Protein AF-A0A1H3PJU1-F1 (afdb_monomer_lite)

pLDDT: mean 71.52, std 22.77, range [28.31, 97.94]

InterPro domains:
  IPR006164 Ku70/Ku80, DNA-binding domain [PF02735] (8-105)
  IPR006164 Ku70/Ku80, DNA-binding domain [SM00559] (6-116)
  IPR009187 Non-homologous end joining protein Ku, prokaryotic type [PTHR41251] (8-106)
  IPR016194 SPOC-like, C-terminal domain superfamily [SSF100939] (8-105)

Secondary structure (DSSP, 8-state):
-PPPP-----B---S---SS--------EEEEEEEETTSS-GGGEEEEEEE---TTTHHHHHHHHHHHHHHTEEEEEEEEETTEEEEEEEEEETTEEEEEEEPPGGGSPPP--S-------------TT--S----------

Foldseek 3Di:
DDDDDPPQDADAPDVPPDDDQPDPPPWDKDFDDKDALPPDDPLFFDHKYWDDDDPVCPVVQQVVLVVCVVVNIKTWTWTDDRHDIFIWIWHRDPSTIMITTTDDPVPRDPPPPDDPPPPPPPDDDDDPPVPDDDDDDDDDDD

Radius of gyration: 30.76 Å; chains: 1; bounding box: 43×95×70 Å

Sequence (142 aa):
MGGPSSIGRILVLSEEDPAELSLPSSHTIEVAEFLPAGAVDPVLLDCSYVLQPQQVGLRAYCLLRDAMTDTGRIGLGRVTIRIRERLALLRPYGQGIGLATLLWPRRLPGPLARGAAGTDRRETRRPAWRRAGVAHRGDGRS

Organism: NCBI:txid418495

Structure (mmCIF, N/CA/C/O backbone):
data_AF-A0A1H3PJU1-F1
#
_entry.id   AF-A0A1H3PJU1-F1
#
loop_
_atom_site.group_PDB
_atom_site.id
_atom_site.type_symbol
_atom_site.label_atom_id
_atom_site.label_alt_id
_atom_site.label_comp_id
_atom_site.label_asym_id
_atom_site.label_entity_id
_atom_site.label_seq_id
_atom_site.pdbx_PDB_ins_code
_atom_site.Cartn_x
_atom_site.Cartn_y
_atom_site.Cartn_z
_atom_site.occupancy
_atom_site.B_iso_or_equiv
_atom_site.auth_seq_id
_atom_site.auth_comp_id
_atom_site.auth_asym_id
_atom_site.auth_atom_id
_atom_site.pdbx_PDB_model_num
ATOM 1 N N . MET A 1 1 ? 17.007 -27.574 -16.418 1.00 39.91 1 MET A N 1
ATOM 2 C CA . MET A 1 1 ? 17.285 -27.588 -14.969 1.00 3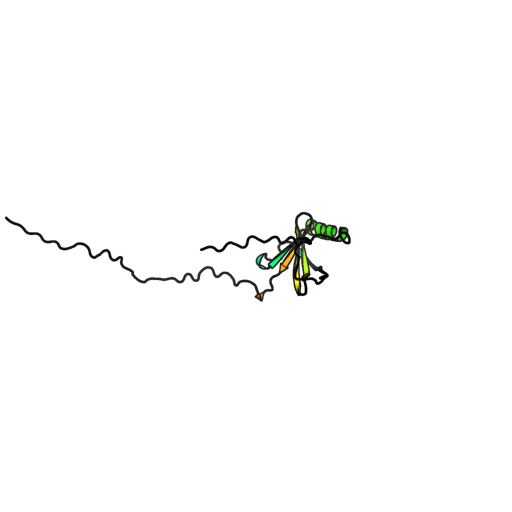9.91 1 MET A CA 1
ATOM 3 C C . MET A 1 1 ? 16.685 -26.311 -14.402 1.00 39.91 1 MET A C 1
ATOM 5 O O . MET A 1 1 ? 17.205 -25.242 -14.687 1.00 39.91 1 MET A O 1
ATOM 9 N N . GLY A 1 2 ? 15.496 -26.400 -13.798 1.00 41.56 2 GLY A N 1
ATOM 10 C CA . GLY A 1 2 ? 14.751 -25.237 -13.310 1.00 41.56 2 GLY A CA 1
ATOM 11 C C . GLY A 1 2 ? 15.364 -24.725 -12.012 1.00 41.56 2 GLY A C 1
ATOM 12 O O . GLY A 1 2 ? 15.436 -25.474 -11.043 1.00 41.56 2 GLY A O 1
ATOM 13 N N . GLY A 1 3 ? 15.843 -23.481 -12.014 1.00 41.75 3 GLY A N 1
ATOM 14 C CA . GLY A 1 3 ? 16.192 -22.783 -10.778 1.00 41.75 3 GLY A CA 1
ATOM 15 C C . GLY A 1 3 ? 14.918 -22.496 -9.979 1.00 41.75 3 GLY A C 1
ATOM 16 O O . GLY A 1 3 ? 13.868 -22.292 -10.597 1.00 41.75 3 GLY A O 1
ATOM 17 N N . PRO A 1 4 ? 14.967 -22.517 -8.638 1.00 47.12 4 PRO A N 1
ATOM 18 C CA . PRO A 1 4 ? 13.782 -22.291 -7.829 1.00 47.12 4 PRO A CA 1
ATOM 19 C C . PRO A 1 4 ? 13.227 -20.900 -8.136 1.00 47.12 4 PRO A C 1
ATOM 21 O O . PRO A 1 4 ? 13.914 -19.891 -7.978 1.00 47.12 4 PRO A O 1
ATOM 24 N N . SER A 1 5 ? 11.983 -20.873 -8.617 1.00 49.28 5 SER A N 1
ATOM 25 C CA . SER A 1 5 ? 11.164 -19.672 -8.697 1.00 49.28 5 SER A CA 1
ATOM 26 C C . SER A 1 5 ? 11.236 -18.952 -7.361 1.00 49.28 5 SER A C 1
ATOM 28 O O . SER A 1 5 ? 11.011 -19.560 -6.316 1.00 49.28 5 SER A O 1
ATOM 30 N N . SER A 1 6 ? 11.578 -17.670 -7.408 1.00 36.69 6 SER A N 1
ATOM 31 C CA . SER A 1 6 ? 11.626 -16.776 -6.263 1.00 36.69 6 SER A CA 1
ATOM 32 C C . SER A 1 6 ? 10.256 -16.763 -5.589 1.00 36.69 6 SER A C 1
ATOM 34 O O . SER A 1 6 ? 9.352 -16.034 -5.992 1.00 36.69 6 SER A O 1
ATOM 36 N N . ILE A 1 7 ? 10.084 -17.617 -4.583 1.00 40.53 7 ILE A N 1
ATOM 37 C CA . ILE A 1 7 ? 8.970 -17.552 -3.649 1.00 40.53 7 ILE A CA 1
ATOM 38 C C . ILE A 1 7 ? 9.058 -16.160 -3.028 1.00 40.53 7 ILE A C 1
ATOM 40 O O . ILE A 1 7 ? 10.101 -15.795 -2.481 1.00 40.53 7 ILE A O 1
ATOM 44 N N . GLY A 1 8 ? 8.001 -15.362 -3.198 1.00 32.88 8 GLY A N 1
ATOM 45 C CA . GLY A 1 8 ? 7.929 -13.992 -2.704 1.00 32.88 8 GLY A CA 1
ATOM 46 C C . GLY A 1 8 ? 8.313 -13.953 -1.231 1.00 32.88 8 GLY A C 1
ATOM 47 O O . GLY A 1 8 ? 7.584 -14.446 -0.373 1.00 32.88 8 GLY A O 1
ATOM 48 N N . ARG A 1 9 ? 9.499 -13.416 -0.945 1.00 28.31 9 ARG A N 1
ATOM 49 C CA . ARG A 1 9 ? 10.012 -13.293 0.413 1.00 28.31 9 ARG A CA 1
ATOM 50 C C . ARG A 1 9 ? 9.227 -12.176 1.089 1.00 28.31 9 ARG A C 1
ATOM 52 O O . ARG A 1 9 ? 9.454 -11.002 0.810 1.00 28.31 9 ARG A O 1
ATOM 59 N N . ILE A 1 10 ? 8.280 -12.550 1.944 1.00 35.44 10 ILE A N 1
ATOM 60 C CA . ILE A 1 10 ? 7.573 -11.611 2.814 1.00 35.44 10 ILE A CA 1
ATOM 61 C C . ILE A 1 10 ? 8.572 -11.189 3.897 1.00 35.44 10 ILE A C 1
ATOM 63 O O . ILE A 1 10 ? 8.837 -11.933 4.836 1.00 35.44 10 ILE A O 1
ATOM 67 N N . LEU A 1 11 ? 9.181 -10.016 3.721 1.00 36.03 11 LEU A N 1
ATOM 68 C CA . LEU A 1 11 ? 9.981 -9.353 4.745 1.00 36.03 11 LEU A CA 1
ATOM 69 C C . LEU A 1 11 ? 9.031 -8.543 5.629 1.00 36.03 11 LEU A C 1
ATOM 71 O O . LEU A 1 11 ? 8.662 -7.416 5.300 1.00 36.03 11 LEU A O 1
ATOM 75 N N . VAL A 1 12 ? 8.610 -9.140 6.742 1.00 42.72 12 VAL A N 1
ATOM 76 C CA . VAL A 1 12 ? 8.050 -8.378 7.859 1.00 42.72 12 VAL A CA 1
ATOM 77 C C . VAL A 1 12 ? 9.242 -7.729 8.551 1.00 42.72 12 VAL A C 1
ATOM 79 O O . VAL A 1 12 ? 10.034 -8.419 9.185 1.00 42.72 12 VAL A O 1
ATOM 82 N N . LEU A 1 13 ? 9.420 -6.420 8.372 1.00 42.41 13 LEU A N 1
ATOM 83 C CA . LEU A 1 13 ? 10.366 -5.657 9.183 1.00 42.41 13 LEU A CA 1
ATOM 84 C C . LEU A 1 13 ? 9.735 -5.494 10.572 1.00 42.41 13 LEU A C 1
ATOM 86 O O . LEU A 1 13 ? 9.053 -4.510 10.838 1.00 42.41 13 LEU A O 1
ATOM 90 N N . SER A 1 14 ? 9.886 -6.512 11.416 1.00 37.69 14 SER A N 1
ATOM 91 C CA . SER A 1 14 ? 9.784 -6.352 12.866 1.00 37.69 14 SER A CA 1
ATOM 92 C C . SER A 1 14 ? 11.130 -5.852 13.390 1.00 37.69 14 SER A C 1
ATOM 94 O O . SER A 1 14 ? 12.155 -6.087 12.751 1.00 37.69 14 SER A O 1
ATOM 96 N N . GLU A 1 15 ? 11.110 -5.149 14.522 1.00 47.47 15 GLU A N 1
ATOM 97 C CA . GLU A 1 15 ? 12.226 -4.475 15.218 1.00 47.47 15 GLU A CA 1
ATOM 98 C C . GLU A 1 15 ? 13.381 -5.410 15.668 1.00 47.47 15 GLU A C 1
ATOM 100 O O . GLU A 1 15 ? 14.019 -5.170 16.686 1.00 47.47 15 GLU A O 1
ATOM 105 N N . GLU A 1 16 ? 13.657 -6.502 14.955 1.00 39.06 16 GLU A N 1
ATOM 106 C CA . GLU A 1 16 ? 14.628 -7.535 15.329 1.00 39.06 16 GLU A CA 1
ATOM 107 C C . GLU A 1 16 ? 15.469 -8.021 14.133 1.00 39.06 16 GLU A C 1
ATOM 109 O O . GLU A 1 16 ? 15.779 -9.205 14.027 1.00 39.06 16 GLU A O 1
ATOM 114 N N . ASP A 1 17 ? 15.879 -7.119 13.234 1.00 39.50 17 ASP A N 1
ATOM 115 C CA . ASP A 1 17 ? 16.999 -7.385 12.311 1.00 39.50 17 ASP A CA 1
ATOM 116 C C . ASP A 1 17 ? 18.224 -6.562 12.763 1.00 39.50 17 ASP A C 1
ATOM 118 O O . ASP A 1 17 ? 18.368 -5.391 12.387 1.00 39.50 17 ASP A O 1
ATOM 122 N N . PRO A 1 18 ? 19.060 -7.098 13.676 1.00 45.66 18 PRO A N 1
ATOM 123 C CA . PRO A 1 18 ? 20.145 -6.350 14.281 1.00 45.66 18 PRO A CA 1
ATOM 124 C C . PRO A 1 18 ? 21.392 -6.355 13.387 1.00 45.66 18 PRO A C 1
ATOM 126 O O . PRO A 1 18 ? 21.747 -7.358 12.776 1.00 45.66 18 PRO A O 1
ATOM 129 N N . ALA A 1 19 ? 22.111 -5.231 13.437 1.00 39.38 19 ALA A N 1
ATOM 130 C CA . ALA A 1 19 ? 23.511 -5.060 13.037 1.00 39.38 19 ALA A CA 1
ATOM 131 C C . ALA A 1 19 ? 23.820 -4.904 11.534 1.00 39.38 19 ALA A C 1
ATOM 133 O O . ALA A 1 19 ? 24.470 -5.758 10.952 1.00 39.38 19 ALA A O 1
ATOM 134 N N . GLU A 1 20 ? 23.462 -3.751 10.942 1.00 36.69 20 GLU A N 1
ATOM 135 C CA . GLU A 1 20 ? 24.465 -2.900 10.242 1.00 36.69 20 GLU A CA 1
ATOM 136 C C . GLU A 1 20 ? 23.961 -1.532 9.742 1.00 36.69 20 GLU A C 1
ATOM 138 O O . GLU A 1 20 ? 24.653 -0.863 8.979 1.00 36.69 20 GLU A O 1
ATOM 143 N N . LEU A 1 21 ? 22.762 -1.065 10.105 1.00 38.41 21 LEU A N 1
ATOM 144 C CA . LEU A 1 21 ? 22.217 0.167 9.515 1.00 38.41 21 LEU A CA 1
ATOM 145 C C . LEU A 1 21 ? 21.551 1.058 10.556 1.00 38.41 21 LEU A C 1
ATOM 147 O O . LEU A 1 21 ? 20.386 1.428 10.440 1.00 38.41 21 LEU A O 1
ATOM 151 N N . SER A 1 22 ? 22.334 1.418 11.569 1.00 36.19 22 SER A N 1
ATOM 152 C CA . SER A 1 22 ? 21.998 2.461 12.536 1.00 36.19 22 SER A CA 1
ATOM 153 C C . SER A 1 22 ? 22.035 3.838 11.873 1.00 36.19 22 SER A C 1
ATOM 155 O O . SER A 1 22 ? 22.962 4.621 12.056 1.00 36.19 22 SER A O 1
ATOM 157 N N . LEU A 1 23 ? 21.000 4.147 11.104 1.00 39.88 23 LEU A N 1
ATOM 158 C CA . LEU A 1 23 ? 20.495 5.505 10.992 1.00 39.88 23 LEU A CA 1
ATOM 159 C C . LEU A 1 23 ? 19.011 5.419 11.341 1.00 39.88 23 LEU A C 1
ATOM 161 O O . LEU A 1 23 ? 18.326 4.576 10.759 1.00 39.88 23 LEU A O 1
ATOM 165 N N . PRO A 1 24 ? 18.489 6.251 12.258 1.00 37.97 24 PRO A N 1
ATOM 166 C CA . PRO A 1 24 ? 17.052 6.408 12.410 1.00 37.97 24 PRO A CA 1
ATOM 167 C C . PRO A 1 24 ? 16.533 7.025 11.109 1.00 37.97 24 PRO A C 1
ATOM 169 O O . PRO A 1 24 ? 16.464 8.243 10.959 1.00 37.97 24 PRO A O 1
ATOM 172 N N . SER A 1 25 ? 16.258 6.203 10.098 1.00 47.03 25 SER A N 1
ATOM 173 C CA . SER A 1 25 ? 15.688 6.708 8.864 1.00 47.03 25 SER A CA 1
ATOM 174 C C . SER A 1 25 ? 14.237 7.031 9.167 1.00 47.03 25 SER A C 1
ATOM 176 O O . SER A 1 25 ? 13.417 6.135 9.370 1.00 47.03 25 SER A O 1
ATOM 178 N N . SER A 1 26 ? 13.928 8.324 9.225 1.00 51.28 26 SER A N 1
ATOM 179 C CA . SER A 1 26 ? 12.559 8.805 9.094 1.00 51.28 26 SER A CA 1
ATOM 180 C C . SER A 1 26 ? 12.022 8.260 7.771 1.00 51.28 26 SER A C 1
ATOM 182 O O . SER A 1 26 ? 12.375 8.747 6.697 1.00 51.28 26 SER A O 1
ATOM 184 N N . HIS A 1 27 ? 11.241 7.184 7.838 1.00 65.69 27 HIS A N 1
ATOM 185 C CA . HIS A 1 27 ? 10.625 6.568 6.670 1.00 65.69 27 HIS A CA 1
ATOM 186 C C . HIS A 1 27 ? 9.389 7.389 6.305 1.00 65.69 27 HIS A C 1
ATOM 188 O O . HIS A 1 27 ? 8.263 7.045 6.658 1.00 65.69 27 HIS A O 1
ATOM 194 N N . THR A 1 28 ? 9.607 8.522 5.642 1.00 75.06 28 THR A N 1
ATOM 195 C CA . THR A 1 28 ? 8.514 9.350 5.133 1.00 75.06 28 THR A CA 1
ATOM 196 C C . THR A 1 28 ? 7.927 8.696 3.888 1.00 75.06 28 THR A C 1
ATOM 198 O O . THR A 1 28 ? 8.656 8.333 2.960 1.00 75.06 28 THR A O 1
ATOM 201 N N . ILE A 1 29 ? 6.602 8.555 3.880 1.00 88.19 29 ILE A N 1
ATOM 202 C CA . ILE A 1 29 ? 5.823 8.145 2.715 1.00 88.19 29 ILE A CA 1
ATOM 203 C C . ILE A 1 29 ? 5.006 9.355 2.275 1.00 88.19 29 ILE A C 1
ATOM 205 O O . ILE A 1 29 ? 4.198 9.874 3.043 1.00 88.19 29 ILE A O 1
ATOM 209 N N . GLU A 1 30 ? 5.216 9.792 1.041 1.00 91.12 30 GLU A N 1
ATOM 210 C CA . GLU A 1 30 ? 4.446 10.861 0.413 1.00 91.12 30 GLU A CA 1
ATOM 211 C C . GLU A 1 30 ? 3.516 10.241 -0.631 1.00 91.12 30 GLU A C 1
ATOM 213 O O . GLU A 1 30 ? 3.982 9.596 -1.570 1.00 91.12 30 GLU A O 1
ATOM 218 N N . VAL A 1 31 ? 2.203 10.417 -0.468 1.00 94.50 31 VAL A N 1
ATOM 219 C CA . VAL A 1 31 ? 1.208 9.957 -1.447 1.00 94.50 31 VAL A CA 1
ATOM 220 C C . VAL A 1 31 ? 0.964 11.074 -2.451 1.00 94.50 31 VAL A C 1
ATOM 222 O O . VAL A 1 31 ? 0.540 12.159 -2.068 1.00 94.50 31 VAL A O 1
ATOM 225 N N . ALA A 1 32 ? 1.226 10.802 -3.726 1.00 94.75 32 ALA A N 1
ATOM 226 C CA . ALA A 1 32 ? 1.044 11.762 -4.807 1.00 94.75 32 ALA A CA 1
ATOM 227 C C . ALA A 1 32 ? -0.364 11.678 -5.414 1.00 94.75 32 ALA A C 1
ATOM 229 O O . ALA A 1 32 ? -0.990 12.705 -5.660 1.00 94.75 32 ALA A O 1
ATOM 230 N N . GLU A 1 33 ? -0.873 10.465 -5.649 1.00 95.88 33 GLU A N 1
ATOM 231 C CA . GLU A 1 33 ? -2.170 10.252 -6.303 1.00 95.88 33 GLU A CA 1
ATOM 232 C C . GLU A 1 33 ? -2.801 8.914 -5.893 1.00 95.88 33 GLU A C 1
ATOM 234 O O . GLU A 1 33 ? -2.102 7.994 -5.469 1.00 95.88 33 GLU A O 1
ATOM 239 N N . PHE A 1 34 ? -4.121 8.785 -6.056 1.00 97.94 34 PHE A N 1
ATOM 240 C CA . PHE A 1 34 ? -4.839 7.518 -5.941 1.00 97.94 34 PHE A CA 1
ATOM 241 C C . PHE A 1 34 ? -5.322 7.019 -7.303 1.00 97.94 34 PHE A C 1
ATOM 243 O O . PHE A 1 34 ? -6.098 7.686 -7.983 1.00 97.94 34 PHE A O 1
ATOM 250 N N . LEU A 1 35 ? -4.928 5.799 -7.652 1.00 97.56 35 LEU A N 1
ATOM 251 C CA . LEU A 1 35 ? -5.236 5.142 -8.917 1.00 97.56 35 LEU A CA 1
ATOM 252 C C . LEU A 1 35 ? -6.217 3.976 -8.708 1.00 97.56 35 LEU A C 1
ATOM 254 O O . LEU A 1 35 ? -6.301 3.439 -7.603 1.00 97.56 35 LEU A O 1
ATOM 258 N N . PRO A 1 36 ? -6.940 3.518 -9.746 1.00 97.19 36 PRO A N 1
ATOM 259 C CA . PRO A 1 36 ? -7.650 2.238 -9.697 1.00 97.19 36 PRO A CA 1
ATOM 260 C C . PRO A 1 36 ? -6.695 1.069 -9.396 1.00 97.19 36 PRO A C 1
ATOM 262 O O . PRO A 1 36 ? -5.565 1.055 -9.883 1.00 97.19 36 PRO A O 1
ATOM 265 N N . ALA A 1 37 ? -7.147 0.048 -8.659 1.00 91.94 37 ALA A N 1
ATOM 266 C CA . ALA A 1 37 ? -6.296 -1.064 -8.201 1.00 91.94 37 ALA A CA 1
ATOM 267 C C . ALA A 1 37 ? -5.583 -1.886 -9.305 1.00 91.94 37 ALA A C 1
ATOM 269 O O . ALA A 1 37 ? -4.645 -2.621 -9.001 1.00 91.94 37 ALA A O 1
ATOM 270 N N . GLY A 1 38 ? -5.991 -1.756 -10.572 1.00 92.38 38 GLY A N 1
ATOM 271 C CA . GLY A 1 38 ? -5.362 -2.396 -11.738 1.00 92.38 38 GLY A CA 1
ATOM 272 C C . GLY A 1 38 ? -4.552 -1.456 -12.637 1.00 92.38 38 GLY A C 1
ATOM 273 O O . GLY A 1 38 ? -4.168 -1.854 -13.730 1.00 92.38 38 GLY A O 1
ATOM 274 N N . ALA A 1 39 ? -4.321 -0.207 -12.223 1.00 93.19 39 ALA A N 1
ATOM 275 C CA . ALA A 1 39 ? -3.660 0.797 -13.061 1.00 93.19 39 ALA A CA 1
ATOM 276 C C . ALA A 1 39 ? -2.159 0.544 -13.274 1.00 93.19 39 ALA A C 1
ATOM 278 O O . ALA A 1 39 ? -1.574 1.095 -14.204 1.00 93.19 39 ALA A O 1
ATOM 279 N N . VAL A 1 40 ? -1.529 -0.266 -12.417 1.00 91.81 40 VAL A N 1
ATOM 280 C CA . VAL A 1 40 ? -0.103 -0.589 -12.515 1.00 91.81 40 VAL A CA 1
ATOM 281 C C . VAL A 1 40 ? 0.078 -2.072 -12.790 1.00 91.81 40 VAL A C 1
ATOM 283 O O . VAL A 1 40 ? -0.424 -2.915 -12.047 1.00 91.81 40 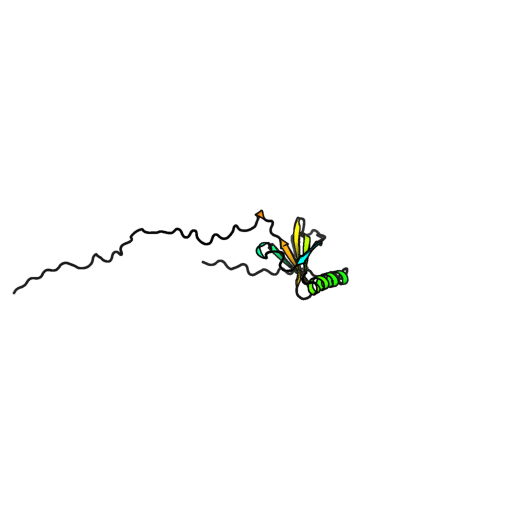VAL A O 1
ATOM 286 N N . ASP A 1 41 ? 0.826 -2.375 -13.851 1.00 91.19 41 ASP A N 1
ATOM 287 C CA . ASP A 1 41 ? 1.194 -3.742 -14.204 1.00 91.19 41 ASP A CA 1
ATOM 288 C C . ASP A 1 41 ? 2.062 -4.354 -13.086 1.00 91.19 41 ASP A C 1
ATOM 290 O O . ASP A 1 41 ? 3.095 -3.772 -12.730 1.00 91.19 41 ASP A O 1
ATOM 294 N N . PRO A 1 42 ? 1.693 -5.526 -12.532 1.00 90.38 42 PRO A N 1
ATOM 295 C CA . PRO A 1 42 ? 2.495 -6.227 -11.535 1.00 90.38 42 PRO A CA 1
ATOM 296 C C . PRO A 1 42 ? 3.958 -6.474 -11.939 1.00 90.38 42 PRO A C 1
ATOM 298 O O . PRO A 1 42 ? 4.802 -6.624 -11.057 1.00 90.38 42 PRO A O 1
ATOM 301 N N . VAL A 1 43 ? 4.289 -6.479 -13.238 1.00 89.69 43 VAL A N 1
ATOM 302 C CA . VAL A 1 43 ? 5.673 -6.579 -13.742 1.00 89.69 43 VAL A CA 1
ATOM 303 C C . VAL A 1 43 ? 6.564 -5.419 -13.286 1.00 89.69 43 VAL A C 1
ATOM 305 O O . VAL A 1 43 ? 7.787 -5.536 -13.296 1.00 89.69 43 VAL A O 1
ATOM 308 N N . LEU A 1 44 ? 5.967 -4.295 -12.882 1.00 90.62 44 LEU A N 1
ATOM 309 C CA . LEU A 1 44 ? 6.674 -3.113 -12.398 1.00 90.62 44 LEU A CA 1
ATOM 310 C C . LEU A 1 44 ? 7.005 -3.185 -10.901 1.00 90.62 44 LEU A C 1
ATOM 312 O O . LEU A 1 44 ? 7.690 -2.293 -10.409 1.00 90.62 44 LEU A O 1
ATOM 316 N N . LEU A 1 45 ? 6.543 -4.198 -10.162 1.00 90.62 45 LEU A N 1
ATOM 317 C CA . LEU A 1 45 ? 6.789 -4.320 -8.720 1.00 90.62 45 LEU A CA 1
ATOM 318 C C . LEU A 1 45 ? 8.187 -4.909 -8.435 1.00 90.62 45 LEU A C 1
ATOM 320 O O . LEU A 1 45 ? 8.605 -5.864 -9.082 1.00 90.62 45 LEU A O 1
ATOM 324 N N . ASP A 1 46 ? 8.898 -4.350 -7.449 1.00 88.50 46 ASP A N 1
ATOM 325 C CA . ASP A 1 46 ? 10.232 -4.791 -6.995 1.00 88.50 46 ASP A CA 1
ATOM 326 C C . ASP A 1 46 ? 10.142 -5.461 -5.606 1.00 88.50 46 ASP A C 1
ATOM 328 O O . ASP A 1 46 ? 9.840 -6.649 -5.496 1.00 88.50 46 ASP A O 1
ATOM 332 N N . CYS A 1 47 ? 10.335 -4.704 -4.519 1.00 88.56 47 CYS A N 1
ATOM 333 C CA . CYS A 1 47 ? 10.244 -5.201 -3.144 1.00 88.56 47 CYS A CA 1
ATOM 334 C C . CYS A 1 47 ? 8.877 -4.900 -2.521 1.00 88.56 47 CYS A C 1
ATOM 336 O O . CYS A 1 47 ? 8.369 -3.787 -2.654 1.00 88.56 47 CYS A O 1
ATOM 338 N N . SER A 1 48 ? 8.320 -5.871 -1.788 1.00 90.19 48 SER A N 1
ATOM 339 C CA . SER A 1 48 ? 7.056 -5.735 -1.052 1.00 90.19 48 SER A CA 1
ATOM 340 C C . SER A 1 48 ? 7.279 -5.700 0.461 1.00 90.19 48 SER A C 1
ATOM 342 O O . SER A 1 48 ? 8.065 -6.481 0.995 1.00 90.19 48 SER A O 1
ATOM 344 N N . TYR A 1 49 ? 6.542 -4.826 1.139 1.00 89.31 49 TYR A N 1
ATOM 345 C CA . TYR A 1 49 ? 6.582 -4.569 2.574 1.00 89.31 49 TYR A CA 1
ATOM 346 C C . TYR A 1 49 ? 5.153 -4.501 3.117 1.00 89.31 49 TYR A C 1
ATOM 348 O O . TYR A 1 49 ? 4.225 -4.105 2.408 1.00 89.31 49 TYR A O 1
ATOM 356 N N . VAL A 1 50 ? 4.969 -4.849 4.387 1.00 89.50 50 VAL A N 1
ATOM 357 C CA . VAL A 1 50 ? 3.717 -4.592 5.108 1.00 89.50 50 VAL A CA 1
ATOM 358 C C . VAL A 1 50 ? 3.978 -3.467 6.091 1.00 89.50 50 VAL A C 1
ATOM 360 O O . VAL A 1 50 ? 4.915 -3.542 6.882 1.00 89.50 50 VAL A O 1
ATOM 363 N N . LEU A 1 51 ? 3.166 -2.418 6.021 1.00 89.12 51 LEU A N 1
ATOM 364 C CA . LEU A 1 51 ? 3.264 -1.292 6.934 1.00 89.12 51 LEU A CA 1
ATOM 365 C C . LEU A 1 51 ? 2.499 -1.602 8.218 1.00 89.12 51 LEU A C 1
ATOM 367 O O . LEU A 1 51 ? 1.410 -2.180 8.187 1.00 89.12 51 LEU A O 1
ATOM 371 N N . GLN A 1 52 ? 3.068 -1.188 9.344 1.00 85.38 52 GLN A N 1
ATOM 372 C CA . GLN A 1 52 ? 2.395 -1.186 10.634 1.00 85.38 52 GLN A CA 1
ATOM 373 C C . GLN A 1 52 ? 2.302 0.258 11.134 1.00 85.38 52 GLN A C 1
ATOM 375 O O . GLN A 1 52 ? 3.280 1.003 11.035 1.00 85.38 52 GLN A O 1
ATOM 380 N N . PRO A 1 53 ? 1.137 0.685 11.641 1.00 82.94 53 PRO A N 1
ATOM 381 C CA . PRO A 1 53 ? 1.005 2.008 12.222 1.00 82.94 53 PRO A CA 1
ATOM 382 C C . PRO A 1 53 ? 1.753 2.081 13.552 1.00 82.94 53 PRO A C 1
ATOM 384 O O . PRO A 1 53 ? 1.707 1.153 14.359 1.00 82.94 53 PRO A O 1
ATOM 387 N N . GLN A 1 54 ? 2.363 3.231 13.819 1.00 80.12 54 GLN A N 1
ATOM 388 C CA . GLN A 1 54 ? 2.753 3.592 15.178 1.00 80.12 54 GLN A CA 1
ATOM 389 C C . GLN A 1 54 ? 1.521 4.080 15.957 1.00 80.12 54 GLN A C 1
ATOM 391 O O . GLN A 1 54 ? 0.503 4.456 15.367 1.00 80.12 54 GLN A O 1
ATOM 396 N N . GLN A 1 55 ? 1.605 4.097 17.293 1.00 79.31 55 GLN A N 1
ATOM 397 C CA . GLN A 1 55 ? 0.505 4.590 18.138 1.00 79.31 55 GLN A CA 1
ATOM 398 C C . GLN A 1 55 ? 0.090 6.016 17.743 1.00 79.31 55 GLN A C 1
ATOM 400 O O . GLN A 1 55 ? -1.097 6.322 17.612 1.00 79.31 55 GLN A O 1
ATOM 405 N N . VAL A 1 56 ? 1.080 6.870 17.476 1.00 78.38 56 VAL A N 1
ATOM 406 C CA . VAL A 1 56 ? 0.872 8.196 16.896 1.00 78.38 56 VAL A CA 1
ATOM 407 C C . VAL A 1 56 ? 0.615 8.021 15.397 1.00 78.38 56 VAL A C 1
ATOM 409 O O . VAL A 1 56 ? 1.514 7.665 14.644 1.00 78.38 56 VAL A O 1
ATOM 412 N N . GLY A 1 57 ? -0.630 8.239 14.966 1.00 83.50 57 GLY A N 1
ATOM 413 C CA . GLY A 1 57 ? -1.030 8.130 13.555 1.00 83.50 57 GLY A CA 1
ATOM 414 C C . GLY A 1 57 ? -1.931 6.940 13.214 1.00 83.50 57 GLY A C 1
ATOM 415 O O . GLY A 1 57 ? -2.413 6.872 12.085 1.00 83.50 57 GLY A O 1
ATOM 416 N N . LEU A 1 58 ? -2.253 6.064 14.176 1.00 89.81 58 LEU A N 1
ATOM 417 C CA . LEU A 1 58 ? -3.144 4.910 13.969 1.00 89.81 58 LEU A CA 1
ATOM 418 C C . LEU A 1 58 ? -4.475 5.284 13.293 1.00 89.81 58 LEU A C 1
ATOM 420 O O . LEU A 1 58 ? -4.906 4.610 12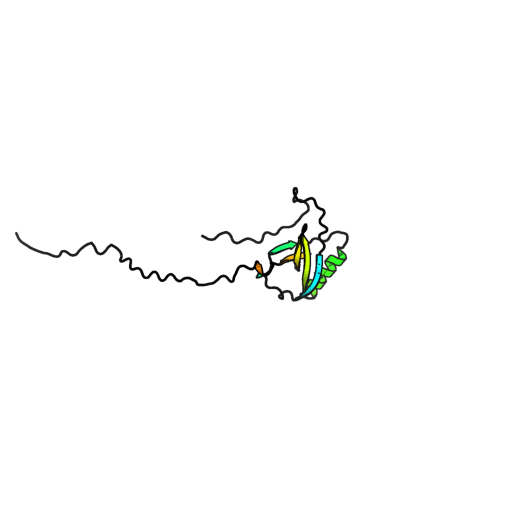.363 1.00 89.81 58 LEU A O 1
ATOM 424 N N . ARG A 1 59 ? -5.116 6.383 13.716 1.00 92.94 59 ARG A N 1
ATOM 425 C CA . ARG A 1 59 ? -6.389 6.835 13.122 1.00 92.94 59 ARG A CA 1
ATOM 426 C C . ARG A 1 59 ? -6.243 7.225 11.651 1.00 92.94 59 ARG A C 1
ATOM 428 O O . ARG A 1 59 ? -7.058 6.806 10.839 1.00 92.94 59 ARG A O 1
ATOM 435 N N . ALA A 1 60 ? -5.211 8.000 11.313 1.00 91.06 60 ALA A N 1
ATOM 436 C CA . ALA A 1 60 ? -4.950 8.422 9.936 1.00 91.06 60 ALA A CA 1
ATOM 437 C C . ALA A 1 60 ? -4.586 7.225 9.046 1.00 91.06 60 ALA A C 1
ATOM 439 O O . ALA A 1 60 ? -5.048 7.130 7.912 1.00 91.06 60 ALA A O 1
ATOM 440 N N . TYR A 1 61 ? -3.817 6.280 9.589 1.00 92.50 61 TYR A N 1
ATOM 441 C CA . TYR A 1 61 ? -3.486 5.028 8.922 1.00 92.50 61 TYR A CA 1
ATOM 442 C C . TYR A 1 61 ? -4.731 4.190 8.604 1.00 92.50 61 TYR A C 1
ATOM 444 O O . TYR A 1 61 ? -4.913 3.779 7.459 1.00 92.50 61 TYR A O 1
ATOM 452 N N . CYS A 1 62 ? -5.605 3.964 9.593 1.00 95.12 62 CYS A N 1
ATOM 453 C CA . CYS A 1 62 ? -6.849 3.224 9.382 1.00 95.12 62 CYS A CA 1
ATOM 454 C C . CYS A 1 62 ? -7.746 3.937 8.369 1.00 95.12 62 CYS A C 1
ATOM 456 O O . CYS A 1 62 ? -8.216 3.297 7.439 1.00 95.12 62 CYS A O 1
ATOM 458 N N . LEU A 1 63 ? -7.899 5.260 8.482 1.00 96.31 63 LEU A N 1
ATOM 459 C CA . LEU A 1 63 ? -8.687 6.047 7.534 1.00 96.31 63 LEU A CA 1
ATOM 460 C C . LEU A 1 63 ? -8.177 5.891 6.096 1.00 96.31 63 LEU A C 1
ATOM 462 O O . LEU A 1 63 ? -8.973 5.688 5.188 1.00 96.31 63 LEU A O 1
ATOM 466 N N . LEU A 1 64 ? -6.860 5.955 5.885 1.00 95.38 64 LEU A N 1
ATOM 467 C CA . LEU A 1 64 ? -6.256 5.765 4.567 1.00 95.38 64 LEU A CA 1
ATOM 468 C C . LEU A 1 64 ? -6.500 4.347 4.027 1.00 95.38 64 LEU A C 1
ATOM 470 O O . LEU A 1 64 ? -6.878 4.186 2.866 1.00 95.38 64 LEU A O 1
ATOM 474 N N . ARG A 1 65 ? -6.288 3.321 4.860 1.00 96.25 65 ARG A N 1
ATOM 475 C CA . ARG A 1 65 ? -6.537 1.916 4.503 1.00 96.25 65 ARG A CA 1
ATOM 476 C C . ARG A 1 65 ? -7.999 1.699 4.110 1.00 96.25 65 ARG A C 1
ATOM 478 O O . ARG A 1 65 ? -8.262 1.084 3.076 1.00 96.25 65 ARG A O 1
ATOM 485 N N . ASP A 1 66 ? -8.921 2.197 4.924 1.00 96.94 66 ASP A N 1
ATOM 486 C CA . ASP A 1 66 ? -10.358 2.005 4.744 1.00 96.94 66 ASP A CA 1
ATOM 487 C C . ASP A 1 66 ? -10.833 2.778 3.510 1.00 96.94 66 ASP A C 1
ATOM 489 O O . ASP A 1 66 ? -11.450 2.192 2.630 1.00 96.94 66 ASP A O 1
ATOM 493 N N . ALA A 1 67 ? -10.390 4.026 3.327 1.00 97.12 67 ALA A N 1
ATOM 494 C CA . ALA A 1 67 ? -10.692 4.807 2.128 1.00 97.12 67 ALA A CA 1
ATOM 495 C C . ALA A 1 67 ? -10.214 4.123 0.836 1.00 97.12 67 ALA A C 1
ATOM 497 O O . ALA A 1 67 ? -10.945 4.088 -0.154 1.00 97.12 67 ALA A O 1
ATOM 498 N N . MET A 1 68 ? -9.004 3.555 0.820 1.00 97.62 68 MET A N 1
ATOM 499 C CA . MET A 1 68 ? -8.517 2.784 -0.329 1.00 97.62 68 MET A CA 1
ATOM 500 C C . MET A 1 68 ? -9.348 1.512 -0.567 1.00 97.62 68 MET A C 1
ATOM 502 O O . MET A 1 68 ? -9.617 1.167 -1.717 1.00 97.62 68 MET A O 1
ATOM 506 N N . THR A 1 69 ? -9.775 0.838 0.505 1.00 97.00 69 THR A N 1
ATOM 507 C CA . THR A 1 69 ? -10.610 -0.373 0.437 1.00 97.00 69 THR A CA 1
ATOM 508 C C . THR A 1 69 ? -11.986 -0.055 -0.138 1.00 97.00 69 THR A C 1
ATOM 510 O O . THR A 1 69 ? -12.386 -0.652 -1.135 1.00 97.00 69 THR A O 1
ATOM 513 N N . ASP A 1 70 ? -12.661 0.940 0.430 1.00 97.62 70 ASP A N 1
ATOM 514 C CA . ASP A 1 70 ? -14.029 1.320 0.080 1.00 97.62 70 ASP A CA 1
ATOM 515 C C . ASP A 1 70 ? -14.123 1.888 -1.340 1.00 97.62 70 ASP A C 1
ATOM 517 O O . ASP A 1 70 ? -15.122 1.700 -2.033 1.00 97.62 70 ASP A O 1
ATOM 521 N N . THR A 1 71 ? -13.069 2.568 -1.801 1.00 97.56 71 THR A N 1
ATOM 522 C CA . THR A 1 71 ? -13.028 3.167 -3.145 1.00 97.56 71 THR A CA 1
ATOM 523 C C . THR A 1 71 ? -12.408 2.262 -4.209 1.00 97.56 71 THR A C 1
ATOM 525 O O . THR A 1 71 ? -12.418 2.625 -5.387 1.00 97.56 71 THR A O 1
ATOM 528 N N . GLY A 1 72 ? -11.850 1.105 -3.834 1.00 96.69 72 GLY A N 1
ATOM 529 C CA . GLY A 1 72 ? -11.136 0.223 -4.764 1.00 96.69 72 GLY A CA 1
ATOM 530 C C . GLY A 1 72 ? -9.896 0.877 -5.389 1.00 96.69 72 GLY A C 1
ATOM 531 O O . GLY A 1 72 ? -9.564 0.617 -6.552 1.00 96.69 72 GLY A O 1
ATOM 532 N N . ARG A 1 73 ? -9.228 1.761 -4.637 1.00 97.94 73 ARG A N 1
ATOM 533 C CA . ARG A 1 73 ? -8.067 2.534 -5.096 1.00 97.94 73 ARG A CA 1
ATOM 534 C C . ARG A 1 73 ? -6.776 2.122 -4.400 1.00 97.94 73 ARG A C 1
ATOM 536 O O . ARG A 1 73 ? -6.774 1.557 -3.312 1.00 97.94 73 ARG A O 1
ATOM 543 N N . ILE A 1 74 ? -5.665 2.440 -5.049 1.00 97.81 74 ILE A N 1
ATOM 544 C CA . ILE A 1 74 ? -4.299 2.275 -4.552 1.00 97.81 74 ILE A CA 1
ATOM 545 C C . ILE A 1 74 ? -3.594 3.628 -4.571 1.00 97.81 74 ILE A C 1
ATOM 547 O O . ILE A 1 74 ? -3.853 4.445 -5.450 1.00 97.81 74 ILE A O 1
ATOM 551 N N . GLY A 1 75 ? -2.713 3.882 -3.611 1.00 97.19 75 GLY A N 1
ATOM 552 C CA . GLY A 1 75 ? -1.898 5.094 -3.585 1.00 97.19 75 GLY A CA 1
ATOM 553 C C . GLY A 1 75 ? -0.628 4.919 -4.412 1.00 97.19 75 GLY A C 1
ATOM 554 O O . GLY A 1 75 ? 0.061 3.918 -4.259 1.00 97.19 75 GLY A O 1
ATOM 555 N N . LEU A 1 76 ? -0.287 5.890 -5.250 1.00 96.25 76 LEU A N 1
ATOM 556 C CA . LEU A 1 76 ? 1.031 6.042 -5.862 1.00 96.25 76 LEU A CA 1
ATOM 557 C C . LEU A 1 76 ? 1.774 7.162 -5.139 1.00 96.25 76 LEU A C 1
ATOM 559 O O . LEU A 1 76 ? 1.207 8.217 -4.857 1.00 96.25 76 LEU A O 1
ATOM 563 N N . GLY A 1 77 ? 3.050 6.947 -4.846 1.00 94.56 77 GLY A N 1
ATOM 564 C CA . GLY A 1 77 ? 3.818 7.899 -4.067 1.00 94.56 77 GLY A CA 1
ATOM 565 C C . GLY A 1 77 ? 5.312 7.643 -4.075 1.00 94.56 77 GLY A C 1
ATOM 566 O O . GLY A 1 77 ? 5.839 6.881 -4.892 1.00 94.56 77 GLY A O 1
ATOM 567 N N . ARG A 1 78 ? 5.991 8.293 -3.135 1.00 92.31 78 ARG A N 1
ATOM 568 C CA . ARG A 1 78 ? 7.421 8.130 -2.887 1.00 92.31 78 ARG A CA 1
ATOM 569 C C . ARG A 1 78 ? 7.656 7.651 -1.467 1.00 92.31 78 ARG A C 1
ATOM 571 O O . ARG A 1 78 ? 6.944 8.031 -0.540 1.00 92.31 78 ARG A O 1
ATOM 578 N N . VAL A 1 79 ? 8.667 6.810 -1.308 1.00 90.25 79 VAL A N 1
ATOM 579 C CA . VAL A 1 79 ? 9.141 6.346 -0.007 1.00 90.25 79 VAL A CA 1
ATOM 580 C C . VAL A 1 79 ? 10.650 6.492 0.066 1.00 90.25 79 VAL A C 1
ATOM 582 O O . VAL A 1 79 ? 11.367 6.096 -0.856 1.00 90.25 79 VAL A O 1
ATOM 585 N N . THR A 1 80 ? 11.137 7.014 1.185 1.00 87.50 80 THR A N 1
ATOM 586 C CA . THR A 1 80 ? 12.567 7.005 1.495 1.00 87.50 80 THR A CA 1
ATOM 587 C C . THR A 1 80 ? 12.880 5.781 2.336 1.00 87.50 80 THR A C 1
ATOM 589 O O . THR A 1 80 ? 12.477 5.686 3.493 1.00 87.50 80 THR A O 1
ATOM 592 N N . ILE A 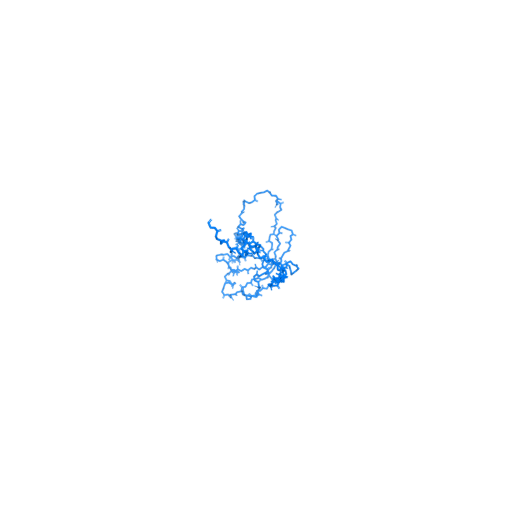1 81 ? 13.607 4.830 1.749 1.00 81.19 81 ILE A N 1
ATOM 593 C CA . ILE A 1 81 ? 14.109 3.651 2.462 1.00 81.19 81 ILE A CA 1
ATOM 594 C C . ILE A 1 81 ? 15.613 3.833 2.638 1.00 81.19 81 ILE A C 1
ATOM 596 O O . ILE A 1 81 ? 16.365 3.890 1.654 1.00 81.19 81 ILE A O 1
ATOM 600 N N . ARG A 1 82 ? 16.049 3.918 3.901 1.00 78.00 82 ARG A N 1
ATOM 601 C CA . ARG A 1 82 ? 17.417 4.274 4.313 1.00 78.00 82 ARG A CA 1
ATOM 602 C C . ARG A 1 82 ? 17.814 5.671 3.818 1.00 78.00 82 ARG A C 1
ATOM 604 O O . ARG A 1 82 ? 17.582 6.650 4.510 1.00 78.00 82 ARG A O 1
ATOM 611 N N . ILE A 1 83 ? 18.379 5.757 2.615 1.00 78.50 83 ILE A N 1
ATOM 612 C CA . ILE A 1 83 ? 18.907 6.995 2.008 1.00 78.50 83 ILE A CA 1
ATOM 613 C C . ILE A 1 83 ? 18.413 7.220 0.574 1.00 78.50 83 ILE A C 1
ATOM 615 O O . ILE A 1 83 ? 18.823 8.178 -0.074 1.00 78.50 83 ILE A O 1
ATOM 619 N N . ARG A 1 84 ? 17.608 6.301 0.026 1.00 81.75 84 ARG A N 1
ATOM 620 C CA . ARG A 1 84 ? 17.162 6.372 -1.369 1.00 81.75 84 ARG A CA 1
ATOM 621 C C . ARG A 1 84 ? 15.656 6.505 -1.427 1.00 81.75 84 ARG A C 1
ATOM 623 O O . ARG A 1 84 ? 14.940 5.625 -0.945 1.00 81.75 84 ARG A O 1
ATOM 630 N N . GLU A 1 85 ? 15.216 7.567 -2.081 1.00 87.69 85 GLU A N 1
ATOM 631 C CA . GLU A 1 85 ? 13.834 7.720 -2.498 1.00 87.69 85 GLU A CA 1
ATOM 632 C C . GLU A 1 85 ? 13.511 6.721 -3.617 1.00 87.69 85 GLU A C 1
ATOM 634 O O . GLU A 1 85 ? 14.327 6.455 -4.508 1.00 87.69 85 GLU A O 1
ATOM 639 N N . ARG A 1 86 ? 12.322 6.130 -3.548 1.00 89.94 86 ARG A N 1
ATOM 640 C CA . ARG A 1 86 ? 11.784 5.217 -4.553 1.00 89.94 86 ARG A CA 1
ATOM 641 C C . ARG A 1 86 ? 10.323 5.529 -4.813 1.00 89.94 86 ARG A C 1
ATOM 643 O O . ARG A 1 86 ? 9.594 5.861 -3.884 1.00 89.94 86 ARG A O 1
ATOM 650 N N . LEU A 1 87 ? 9.888 5.327 -6.056 1.00 93.31 87 LEU A N 1
ATOM 651 C CA . LEU A 1 87 ? 8.464 5.222 -6.354 1.00 93.31 87 LEU A CA 1
ATOM 652 C C . LEU A 1 87 ? 7.885 3.998 -5.647 1.00 93.31 87 LEU A C 1
ATOM 654 O O . LEU A 1 87 ? 8.506 2.928 -5.630 1.00 93.31 87 LEU A O 1
ATOM 658 N N . ALA A 1 88 ? 6.699 4.163 -5.080 1.00 94.38 88 ALA A N 1
ATOM 659 C CA . ALA A 1 88 ? 6.013 3.126 -4.339 1.00 94.38 88 ALA A CA 1
ATOM 660 C C . ALA A 1 88 ? 4.509 3.149 -4.592 1.00 94.38 88 ALA A C 1
ATOM 662 O O . ALA A 1 88 ? 3.905 4.200 -4.799 1.00 94.38 88 ALA A O 1
ATOM 663 N N . LEU A 1 89 ? 3.921 1.962 -4.522 1.00 96.81 89 LEU A N 1
ATOM 664 C CA . LEU A 1 89 ? 2.490 1.752 -4.451 1.00 96.81 89 LEU A CA 1
ATOM 665 C C . LEU A 1 89 ? 2.085 1.357 -3.040 1.00 96.81 89 LEU A C 1
ATOM 667 O O . LEU A 1 89 ? 2.730 0.515 -2.422 1.00 96.81 89 LEU A O 1
ATOM 671 N N . LEU A 1 90 ? 0.978 1.923 -2.581 1.00 96.56 90 LEU A N 1
ATOM 672 C CA . LEU A 1 90 ? 0.274 1.582 -1.357 1.00 96.56 90 LEU A CA 1
ATOM 673 C C . LEU A 1 90 ? -1.035 0.905 -1.734 1.00 96.56 90 LEU A C 1
ATOM 675 O O . LEU A 1 90 ? -1.790 1.422 -2.555 1.00 96.56 90 LEU A O 1
ATOM 679 N N . ARG A 1 91 ? -1.333 -0.234 -1.120 1.00 96.19 91 ARG A N 1
ATOM 680 C CA . ARG A 1 91 ? -2.595 -0.941 -1.342 1.00 96.19 91 ARG A CA 1
ATOM 681 C C . ARG A 1 91 ? -3.169 -1.476 -0.035 1.00 96.19 91 ARG A C 1
ATOM 683 O O . ARG A 1 91 ? -2.389 -1.854 0.842 1.00 96.19 91 ARG A O 1
ATOM 690 N N . PRO A 1 92 ? -4.499 -1.587 0.098 1.00 96.00 92 PRO A N 1
ATOM 691 C CA . PRO A 1 92 ? -5.099 -2.345 1.188 1.00 96.00 92 PRO A CA 1
ATOM 692 C C . PRO A 1 92 ? -4.558 -3.779 1.223 1.00 96.00 92 PRO A C 1
ATOM 694 O O . PRO A 1 92 ? -4.451 -4.441 0.187 1.00 96.00 92 PRO A O 1
ATOM 697 N N . TYR A 1 93 ? -4.191 -4.264 2.407 1.00 93.25 93 TYR A N 1
ATOM 698 C CA . TYR A 1 93 ? -3.721 -5.633 2.601 1.00 93.25 93 TYR A CA 1
ATOM 699 C C . TYR A 1 93 ? -4.161 -6.172 3.964 1.00 93.25 93 TYR A C 1
ATOM 701 O O . TYR A 1 93 ? -3.539 -5.900 4.992 1.00 93.25 93 TYR A O 1
ATOM 709 N N . GLY A 1 94 ? -5.245 -6.953 3.975 1.00 88.88 94 GLY A N 1
ATOM 710 C CA . GLY A 1 94 ? -5.845 -7.448 5.213 1.00 88.88 94 GLY A CA 1
ATOM 711 C C . GLY A 1 94 ? -6.209 -6.289 6.143 1.00 88.88 94 GLY A C 1
ATOM 712 O O . GLY A 1 94 ? -6.938 -5.386 5.753 1.00 88.88 94 GLY A O 1
ATOM 713 N N . GLN A 1 95 ? -5.665 -6.295 7.361 1.00 88.56 95 GLN A N 1
ATOM 714 C CA . GLN A 1 95 ? -5.846 -5.213 8.339 1.00 88.56 95 GLN A CA 1
ATOM 715 C C . GLN A 1 95 ? -4.788 -4.101 8.233 1.00 88.56 95 GLN A C 1
ATOM 717 O O . GLN A 1 95 ? -4.768 -3.189 9.060 1.00 88.56 95 GLN A O 1
ATOM 722 N N . GLY A 1 96 ? -3.910 -4.145 7.232 1.00 91.12 96 GLY A N 1
ATOM 723 C CA . GLY A 1 96 ? -2.853 -3.162 7.037 1.00 91.12 96 GLY A CA 1
ATOM 724 C C . GLY A 1 96 ? -2.782 -2.595 5.623 1.00 91.12 96 GLY A C 1
ATOM 725 O O . GLY A 1 96 ? -3.695 -2.749 4.811 1.00 91.12 96 GLY A O 1
ATOM 726 N N . ILE A 1 97 ? -1.670 -1.923 5.344 1.00 95.19 97 ILE A N 1
ATOM 727 C CA . ILE A 1 97 ? -1.328 -1.357 4.045 1.00 95.19 97 ILE A CA 1
ATOM 728 C C . ILE A 1 97 ? -0.088 -2.093 3.544 1.00 95.19 97 ILE A C 1
ATOM 730 O O . ILE A 1 97 ? 0.953 -2.118 4.200 1.00 95.19 97 ILE A O 1
ATOM 734 N N . GLY A 1 98 ? -0.208 -2.711 2.375 1.00 95.00 98 GLY A N 1
ATOM 735 C CA . GLY A 1 98 ? 0.934 -3.229 1.638 1.00 95.00 98 GLY A CA 1
ATOM 736 C C . GLY A 1 98 ? 1.621 -2.093 0.891 1.00 95.00 98 GLY A C 1
ATOM 737 O O . GLY A 1 98 ? 0.949 -1.285 0.252 1.00 95.00 98 GLY A O 1
ATOM 738 N N . LEU A 1 99 ? 2.948 -2.058 0.942 1.00 95.06 99 LEU A N 1
ATOM 739 C CA . LEU A 1 99 ? 3.784 -1.165 0.152 1.00 95.06 99 LEU A CA 1
ATOM 740 C C . LEU A 1 99 ? 4.605 -1.993 -0.833 1.00 95.06 99 LEU A C 1
ATOM 742 O O . LEU A 1 99 ? 5.260 -2.950 -0.433 1.00 95.06 99 LEU A O 1
ATOM 746 N N . ALA A 1 100 ? 4.618 -1.612 -2.105 1.00 93.81 100 ALA A N 1
ATOM 747 C CA . ALA A 1 100 ? 5.515 -2.190 -3.098 1.00 93.81 100 ALA A CA 1
ATOM 748 C C . ALA A 1 100 ? 6.328 -1.087 -3.776 1.00 93.81 100 ALA A C 1
ATOM 750 O O . ALA A 1 100 ? 5.757 -0.132 -4.294 1.00 93.81 100 ALA A O 1
ATOM 751 N N . THR A 1 101 ? 7.655 -1.197 -3.789 1.00 93.25 101 THR A N 1
ATOM 752 C CA . THR A 1 101 ? 8.496 -0.274 -4.566 1.00 93.25 101 THR A CA 1
ATOM 753 C C . THR A 1 101 ? 8.444 -0.633 -6.046 1.00 93.25 101 THR A C 1
ATOM 755 O O . THR A 1 101 ? 8.343 -1.812 -6.379 1.00 93.25 101 THR A O 1
ATOM 758 N N . LEU A 1 102 ? 8.577 0.353 -6.931 1.00 92.00 102 LEU A N 1
ATOM 759 C CA . LEU A 1 102 ? 8.545 0.131 -8.377 1.00 92.00 102 LEU A CA 1
ATOM 760 C C . LEU A 1 102 ? 9.947 -0.024 -8.982 1.00 92.00 102 LEU A C 1
ATOM 762 O O . LEU A 1 102 ? 10.897 0.663 -8.593 1.00 92.00 102 LEU A O 1
ATOM 766 N N . LEU A 1 103 ? 10.066 -0.900 -9.980 1.00 88.25 103 LEU A N 1
ATOM 767 C CA . LEU A 1 103 ? 11.218 -0.975 -10.870 1.00 88.25 103 LEU A CA 1
ATOM 768 C C . LEU A 1 103 ? 11.289 0.299 -11.716 1.00 88.25 103 LEU A C 1
ATOM 770 O O . LEU A 1 103 ? 10.309 0.724 -12.325 1.00 88.25 103 LEU A O 1
ATOM 774 N N . TRP A 1 104 ? 12.480 0.888 -11.816 1.00 72.44 104 TRP A N 1
ATOM 775 C CA . TRP A 1 104 ? 12.720 1.924 -12.818 1.00 72.44 104 TRP A CA 1
ATOM 776 C C . TRP A 1 104 ? 12.645 1.294 -14.221 1.00 72.44 104 TRP A C 1
ATOM 778 O O . TRP A 1 104 ? 13.220 0.217 -14.393 1.00 72.44 104 TRP A O 1
ATOM 788 N N . PRO A 1 105 ? 12.042 1.936 -15.242 1.00 65.25 105 PRO A N 1
ATOM 789 C CA . PRO A 1 105 ? 11.800 1.330 -16.560 1.00 65.25 105 PRO A CA 1
ATOM 790 C C . PRO A 1 105 ? 13.023 0.667 -17.215 1.00 65.25 105 PRO A C 1
ATOM 792 O O . PRO A 1 105 ? 12.903 -0.371 -17.856 1.00 65.25 105 PRO A O 1
ATOM 795 N N . ARG A 1 106 ? 14.231 1.206 -16.994 1.00 64.94 106 ARG A N 1
ATOM 796 C CA . ARG A 1 106 ? 15.499 0.626 -17.486 1.00 64.94 106 ARG A CA 1
ATOM 797 C C . ARG A 1 106 ? 15.793 -0.782 -16.935 1.00 64.94 106 ARG A C 1
ATOM 799 O O . ARG A 1 106 ? 16.593 -1.504 -17.516 1.00 64.94 106 ARG A O 1
ATOM 806 N N . ARG A 1 107 ? 15.204 -1.149 -15.794 1.00 58.78 107 ARG A N 1
ATOM 807 C CA . ARG A 1 107 ? 15.452 -2.403 -15.069 1.00 58.78 107 ARG A CA 1
ATOM 808 C C . ARG A 1 107 ? 14.467 -3.514 -15.437 1.00 58.78 107 ARG A C 1
ATOM 810 O O . ARG A 1 107 ? 14.633 -4.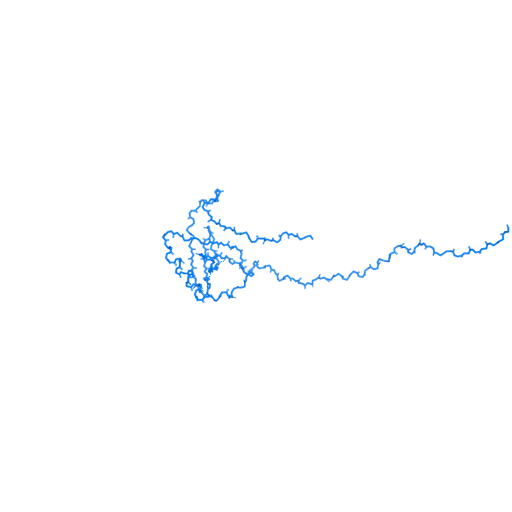628 -14.948 1.00 58.78 107 ARG A O 1
ATOM 817 N N . LEU A 1 108 ? 13.470 -3.236 -16.279 1.00 65.88 108 LEU A N 1
ATOM 818 C CA . LEU A 1 108 ? 12.563 -4.269 -16.762 1.00 65.88 108 LEU A CA 1
ATOM 819 C C . LEU A 1 108 ? 13.371 -5.338 -17.516 1.00 65.88 108 LEU A C 1
ATOM 821 O O . LEU A 1 108 ? 14.124 -4.990 -18.431 1.00 65.88 108 LEU A O 1
ATOM 825 N N . PRO A 1 109 ? 13.250 -6.628 -17.152 1.00 65.25 109 PRO A N 1
ATOM 826 C CA . PRO A 1 109 ? 13.756 -7.700 -17.991 1.00 65.25 109 PRO A CA 1
ATOM 827 C C . PRO A 1 109 ? 13.147 -7.519 -19.382 1.00 65.25 109 PRO A C 1
ATOM 829 O O . PRO A 1 109 ? 11.934 -7.333 -19.499 1.00 65.25 109 PRO A O 1
ATOM 832 N N . GLY A 1 110 ? 13.978 -7.527 -20.428 1.00 69.56 110 GLY A N 1
ATOM 833 C CA . GLY A 1 110 ? 13.478 -7.443 -21.799 1.00 69.56 110 GLY A CA 1
ATOM 834 C C . GLY A 1 110 ? 12.397 -8.504 -22.037 1.00 69.56 110 GLY A C 1
ATOM 835 O O . GLY A 1 110 ? 12.433 -9.552 -21.379 1.00 69.56 110 GLY A O 1
ATOM 836 N N . PRO A 1 111 ? 11.426 -8.252 -22.938 1.00 68.94 111 PRO A N 1
ATOM 837 C CA . PRO A 1 111 ? 10.368 -9.211 -23.216 1.00 68.94 111 PRO A CA 1
ATOM 838 C C . PRO A 1 111 ? 11.015 -10.565 -23.486 1.00 68.94 111 PRO A C 1
ATOM 840 O O . PRO A 1 111 ? 11.873 -10.675 -24.364 1.00 68.94 111 PRO A O 1
ATOM 843 N N . LEU A 1 112 ? 10.663 -11.566 -22.671 1.00 61.28 112 LEU A N 1
ATOM 844 C CA . LEU A 1 112 ? 11.144 -12.932 -22.831 1.00 61.28 112 LEU A CA 1
ATOM 845 C C . LEU A 1 112 ? 10.779 -13.356 -24.251 1.00 61.28 112 LEU A C 1
ATOM 847 O O . LEU A 1 112 ? 9.623 -13.676 -24.530 1.00 61.28 112 LEU A O 1
ATOM 851 N N . ALA A 1 113 ? 11.747 -13.290 -25.161 1.00 51.84 113 ALA A N 1
ATOM 852 C CA . ALA A 1 113 ? 11.555 -13.669 -26.543 1.00 51.84 113 ALA A CA 1
ATOM 853 C C . ALA A 1 113 ? 11.241 -15.167 -26.560 1.00 51.84 113 ALA A C 1
ATOM 855 O O . ALA A 1 113 ? 12.128 -16.019 -26.480 1.00 51.84 113 ALA A O 1
ATOM 856 N N . ARG A 1 114 ? 9.952 -15.507 -26.623 1.00 50.91 114 ARG A N 1
ATOM 857 C CA . ARG A 1 114 ? 9.520 -16.849 -26.991 1.00 50.91 114 ARG A CA 1
ATOM 858 C C . ARG A 1 114 ? 9.921 -17.046 -28.451 1.00 50.91 114 ARG A C 1
ATOM 860 O O . ARG A 1 114 ? 9.304 -16.471 -29.337 1.00 50.91 114 ARG A O 1
ATOM 867 N N . GLY A 1 115 ? 10.949 -17.863 -28.673 1.00 53.34 115 GLY A N 1
ATOM 868 C CA . GLY A 1 115 ? 11.256 -18.431 -29.984 1.00 53.34 115 GLY A CA 1
ATOM 869 C C . GLY A 1 115 ? 12.412 -17.782 -30.743 1.00 53.34 115 GLY A C 1
ATOM 870 O O . GLY A 1 115 ? 12.220 -17.276 -31.837 1.00 53.34 115 GLY A O 1
ATOM 871 N N . ALA A 1 116 ? 13.635 -17.934 -30.237 1.00 48.25 116 ALA A N 1
ATOM 872 C CA . ALA A 1 116 ? 14.788 -18.175 -31.108 1.00 48.25 116 ALA A CA 1
ATOM 873 C C . ALA A 1 116 ? 15.212 -19.648 -30.980 1.00 48.25 116 ALA A C 1
ATOM 875 O O . ALA A 1 116 ? 16.372 -19.971 -30.752 1.00 48.25 116 ALA A O 1
ATOM 876 N N . ALA A 1 117 ? 14.249 -20.569 -31.098 1.00 53.09 117 ALA A N 1
ATOM 877 C CA . ALA A 1 117 ? 14.543 -21.971 -31.378 1.00 53.09 117 ALA A CA 1
ATOM 878 C C . ALA A 1 117 ? 14.780 -22.125 -32.888 1.00 53.09 117 ALA A C 1
ATOM 880 O O . ALA A 1 117 ? 14.028 -22.782 -33.597 1.00 53.09 117 ALA A O 1
ATOM 881 N N . GLY A 1 118 ? 15.831 -21.471 -33.378 1.00 52.41 118 GLY A N 1
ATOM 882 C CA . GLY A 1 118 ? 16.459 -21.793 -34.650 1.00 52.41 118 GLY A CA 1
ATOM 883 C C . GLY A 1 118 ? 17.503 -22.876 -34.418 1.00 52.41 118 GLY A C 1
ATOM 884 O O . GLY A 1 118 ? 18.696 -22.615 -34.495 1.00 52.41 118 GLY A O 1
ATOM 885 N N . THR A 1 119 ? 17.063 -24.089 -34.096 1.00 55.97 119 THR A N 1
ATOM 886 C CA . THR A 1 119 ? 17.883 -25.288 -34.286 1.00 55.97 119 THR A CA 1
ATOM 887 C C . THR A 1 119 ? 17.277 -26.076 -35.430 1.00 55.97 119 THR A C 1
ATOM 889 O O . THR A 1 119 ? 16.648 -27.112 -35.220 1.00 55.97 119 THR A O 1
ATOM 892 N N . ASP A 1 120 ? 17.479 -25.588 -36.653 1.00 55.56 120 ASP A N 1
ATOM 893 C CA . ASP A 1 120 ? 17.580 -26.510 -37.772 1.00 55.56 120 ASP A CA 1
ATOM 894 C C . ASP A 1 120 ? 18.935 -27.215 -37.644 1.00 55.56 120 ASP A C 1
ATOM 896 O O . ASP A 1 120 ? 19.975 -26.718 -38.069 1.00 55.56 120 ASP A O 1
ATOM 900 N N . ARG A 1 121 ? 18.930 -28.362 -36.961 1.00 52.66 121 ARG A N 1
ATOM 901 C CA . ARG A 1 121 ? 20.002 -29.351 -37.054 1.00 52.66 121 ARG A CA 1
ATOM 902 C C . ARG A 1 121 ? 19.561 -30.420 -38.051 1.00 52.66 121 ARG A C 1
ATOM 904 O O . ARG A 1 121 ? 19.376 -31.580 -37.688 1.00 52.66 121 ARG A O 1
ATOM 911 N N . ARG A 1 122 ? 19.429 -30.056 -39.325 1.00 54.44 122 ARG A N 1
ATOM 912 C CA . ARG A 1 122 ? 19.635 -31.006 -40.422 1.00 54.44 122 ARG A CA 1
ATOM 913 C C . ARG A 1 122 ? 21.130 -31.250 -40.580 1.00 54.44 122 ARG A C 1
ATOM 915 O O . ARG A 1 122 ? 21.761 -30.792 -41.519 1.00 54.44 122 ARG A O 1
ATOM 922 N N . GLU A 1 123 ? 21.681 -32.040 -39.666 1.00 50.34 123 GLU A N 1
ATOM 923 C CA . GLU A 1 123 ? 22.887 -32.799 -39.967 1.00 50.34 123 GLU A CA 1
ATOM 924 C C . GLU A 1 123 ? 22.645 -34.269 -39.647 1.00 50.34 123 GLU A C 1
ATOM 926 O O . GLU A 1 123 ? 22.703 -34.749 -38.515 1.00 50.34 123 GLU A O 1
ATOM 931 N N . THR A 1 124 ? 22.279 -34.950 -40.725 1.00 59.56 124 THR A N 1
ATOM 932 C CA . THR A 1 124 ? 22.318 -36.378 -40.992 1.00 59.56 124 THR A CA 1
ATOM 933 C C . THR A 1 124 ? 23.341 -37.133 -40.140 1.00 59.56 124 THR A C 1
ATOM 935 O O . THR A 1 124 ? 24.475 -37.361 -40.550 1.00 59.56 124 THR A O 1
ATOM 938 N N . ARG A 1 125 ? 22.912 -37.652 -38.989 1.00 47.88 125 ARG A N 1
ATOM 939 C CA . ARG A 1 125 ? 23.552 -38.821 -38.379 1.00 47.88 125 ARG A CA 1
ATOM 940 C C . ARG A 1 125 ? 22.703 -40.044 -38.673 1.00 47.88 125 ARG A C 1
ATOM 942 O O . ARG A 1 125 ? 21.777 -40.387 -37.947 1.00 47.88 125 ARG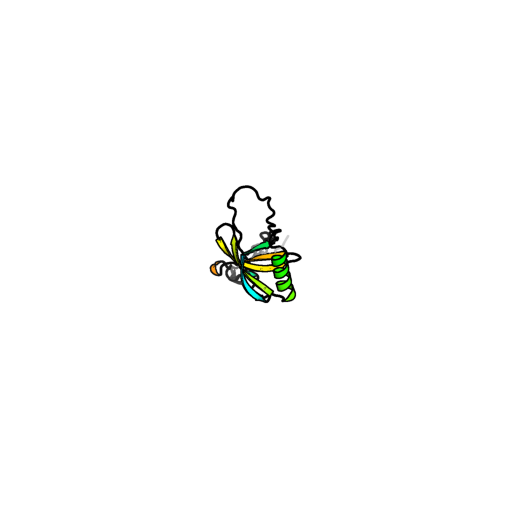 A O 1
ATOM 949 N N . ARG A 1 126 ? 23.035 -40.688 -39.795 1.00 54.91 126 ARG A N 1
ATOM 950 C CA . ARG A 1 126 ? 22.622 -42.063 -40.094 1.00 54.91 126 ARG A CA 1
ATOM 951 C C . ARG A 1 126 ? 23.015 -42.958 -38.909 1.00 54.91 126 ARG A C 1
ATOM 953 O O . ARG A 1 126 ? 24.167 -42.881 -38.479 1.00 54.91 126 ARG A O 1
ATOM 960 N N . PRO A 1 127 ? 22.124 -43.811 -38.384 1.00 45.88 127 PRO A N 1
ATOM 961 C CA . PRO A 1 127 ? 22.501 -44.718 -37.315 1.00 45.88 127 PRO A CA 1
ATOM 962 C C . PRO A 1 127 ? 23.430 -45.819 -37.856 1.00 45.88 127 PRO A C 1
ATOM 964 O O . PRO A 1 127 ? 23.218 -46.377 -38.933 1.00 45.88 127 PRO A O 1
ATOM 967 N N . ALA A 1 128 ? 24.482 -46.110 -37.092 1.00 60.03 128 ALA A N 1
ATOM 968 C CA . ALA A 1 128 ? 25.634 -46.931 -37.474 1.00 60.03 128 ALA A CA 1
ATOM 969 C C . ALA A 1 128 ? 25.359 -48.445 -37.614 1.00 60.03 128 ALA A C 1
ATOM 971 O O . ALA A 1 128 ? 26.291 -49.214 -37.830 1.00 60.03 128 ALA A O 1
ATOM 972 N N . TRP A 1 129 ? 24.106 -48.898 -37.527 1.00 60.12 129 TRP A N 1
ATOM 973 C CA . TRP A 1 129 ? 23.770 -50.327 -37.533 1.00 60.12 129 TRP A CA 1
ATOM 974 C C . TRP A 1 129 ? 23.528 -50.925 -38.933 1.00 60.12 129 TRP A C 1
ATOM 976 O O . TRP A 1 129 ? 23.340 -52.130 -39.056 1.00 60.12 129 TRP A O 1
ATOM 986 N N . ARG A 1 130 ? 23.658 -50.150 -40.024 1.00 50.34 130 ARG A N 1
ATOM 987 C CA . ARG A 1 130 ? 23.793 -50.697 -41.396 1.00 50.34 130 ARG A CA 1
ATOM 988 C C . ARG A 1 130 ? 25.236 -51.116 -41.727 1.00 50.34 130 ARG A C 1
ATOM 990 O O . ARG A 1 130 ? 25.782 -50.740 -42.758 1.00 50.34 130 ARG A O 1
ATOM 997 N N . ARG A 1 131 ? 25.856 -51.904 -40.847 1.00 48.12 131 ARG A N 1
ATOM 998 C CA . ARG A 1 131 ? 27.025 -52.750 -41.149 1.00 48.12 131 ARG A CA 1
ATOM 999 C C . ARG A 1 131 ? 26.907 -54.078 -40.403 1.00 48.12 131 ARG A C 1
ATOM 1001 O O . ARG A 1 131 ? 27.801 -54.483 -39.678 1.00 48.12 131 ARG A O 1
ATOM 1008 N N . ALA A 1 132 ? 25.780 -54.751 -40.575 1.00 55.34 132 ALA A N 1
ATOM 1009 C CA . ALA A 1 132 ? 25.679 -56.168 -40.275 1.00 55.34 132 ALA A CA 1
ATOM 1010 C C . ALA A 1 132 ? 24.719 -56.809 -41.278 1.00 55.34 132 ALA A C 1
ATOM 1012 O O . ALA A 1 132 ? 23.532 -56.501 -41.294 1.00 55.34 132 ALA A O 1
ATOM 1013 N N . GLY A 1 133 ? 25.279 -57.669 -42.130 1.00 46.62 133 GLY A N 1
ATOM 1014 C CA . GLY A 1 133 ? 24.541 -58.688 -42.869 1.00 46.62 133 GLY A CA 1
ATOM 1015 C C . GLY A 1 133 ? 23.951 -58.266 -44.210 1.00 46.62 133 GLY A C 1
ATOM 1016 O O . GLY A 1 133 ? 22.775 -57.947 -44.270 1.00 46.62 133 GLY A O 1
ATOM 1017 N N . VAL A 1 134 ? 24.744 -58.384 -45.284 1.00 47.66 134 VAL A N 1
ATOM 1018 C CA . VAL A 1 134 ? 24.383 -59.210 -46.454 1.00 47.66 134 VAL A CA 1
ATOM 1019 C C . VAL A 1 134 ? 25.680 -59.730 -47.088 1.00 47.66 134 VAL A C 1
ATOM 1021 O O . VAL A 1 134 ? 26.377 -58.998 -47.784 1.00 47.66 134 VAL A O 1
ATOM 1024 N N . ALA A 1 135 ? 25.983 -61.008 -46.877 1.00 40.12 135 ALA A N 1
ATOM 1025 C CA . ALA A 1 135 ? 26.734 -61.811 -47.835 1.00 40.12 135 ALA A CA 1
ATOM 1026 C C . ALA A 1 135 ? 25.969 -63.127 -47.999 1.00 40.12 135 ALA A C 1
ATOM 1028 O O . ALA A 1 135 ? 26.073 -64.042 -47.190 1.00 40.12 135 ALA A O 1
ATOM 1029 N N . HIS A 1 136 ? 25.123 -63.158 -49.025 1.00 43.94 136 HIS A N 1
ATOM 1030 C CA . HIS A 1 136 ? 24.529 -64.374 -49.559 1.00 43.94 136 HIS A CA 1
ATOM 1031 C C . HIS A 1 136 ? 25.560 -65.084 -50.445 1.00 43.94 136 HIS A C 1
ATOM 1033 O O . HIS A 1 136 ? 26.024 -64.491 -51.422 1.00 43.94 136 HIS A O 1
ATOM 1039 N N . ARG A 1 137 ? 25.861 -66.345 -50.119 1.00 39.19 137 ARG A N 1
ATOM 1040 C CA . ARG A 1 137 ? 26.156 -67.489 -51.016 1.00 39.19 137 ARG A CA 1
ATOM 1041 C C . ARG A 1 137 ? 26.657 -68.636 -50.122 1.00 39.19 137 ARG A C 1
ATOM 1043 O O . ARG A 1 137 ? 27.570 -68.404 -49.349 1.00 39.19 137 ARG A O 1
ATOM 1050 N N . GLY A 1 138 ? 26.098 -69.842 -50.069 1.00 40.94 138 GLY A N 1
ATOM 1051 C CA . GLY A 1 138 ? 25.295 -70.567 -51.049 1.00 40.94 138 GLY A CA 1
ATOM 1052 C C . GLY A 1 138 ? 26.194 -71.431 -51.934 1.00 40.94 138 GLY A C 1
ATOM 1053 O O . GLY A 1 138 ? 26.548 -70.963 -53.005 1.00 40.94 138 GLY A O 1
ATOM 1054 N N . ASP A 1 139 ? 26.580 -72.612 -51.437 1.00 44.94 139 ASP A N 1
ATOM 1055 C CA . ASP A 1 139 ? 26.897 -73.885 -52.134 1.00 44.94 139 ASP A CA 1
ATOM 1056 C C . ASP A 1 139 ? 27.546 -74.819 -51.083 1.00 44.94 139 ASP A C 1
ATOM 1058 O O . ASP A 1 139 ? 28.349 -74.351 -50.288 1.00 44.94 139 ASP A O 1
ATOM 1062 N N . GLY A 1 140 ? 27.249 -76.108 -50.903 1.00 40.72 140 GLY A N 1
ATOM 1063 C CA . GLY A 1 140 ? 26.642 -77.100 -51.782 1.00 40.72 140 GLY A CA 1
ATOM 1064 C C . GLY A 1 140 ? 27.630 -78.263 -51.976 1.00 40.72 140 GLY A C 1
ATOM 1065 O O . GLY A 1 140 ? 28.624 -78.066 -52.663 1.00 40.72 140 GLY A O 1
ATOM 1066 N N . ARG A 1 141 ? 27.289 -79.464 -51.457 1.00 43.50 141 ARG A N 1
ATOM 1067 C CA . ARG A 1 141 ? 27.967 -80.784 -51.640 1.00 43.50 141 ARG A CA 1
ATOM 1068 C C . ARG A 1 141 ? 29.257 -80.963 -50.815 1.00 43.50 141 ARG A C 1
ATOM 1070 O O . ARG A 1 141 ? 30.012 -80.018 -50.660 1.00 43.50 141 ARG A O 1
ATOM 1077 N N . SER A 1 142 ? 29.590 -82.121 -50.251 1.00 50.50 142 SER A N 1
ATOM 1078 C CA . SER A 1 142 ? 29.058 -83.490 -50.278 1.00 50.50 142 SER A CA 1
ATOM 1079 C C . SER A 1 142 ? 29.567 -84.219 -49.035 1.00 50.50 142 SER A C 1
ATOM 1081 O O . SER A 1 142 ? 30.617 -83.787 -48.511 1.00 50.50 142 SER A O 1
#